Protein AF-A0A224YEG8-F1 (afdb_monomer)

Foldseek 3Di:
DVVVVVVVVVVVPPDPPPDDDFDWDWDFDPDPVRWIKIRRDPVDIDTDDDDLDDDQWDWDWDDDPPDIDIDIDGCPVVNVVNPD

Structure (mmCIF, N/CA/C/O backbone):
data_AF-A0A224YEG8-F1
#
_entry.id   AF-A0A224YEG8-F1
#
loop_
_atom_site.group_PDB
_atom_site.id
_atom_site.type_symbol
_atom_site.label_atom_id
_atom_site.label_alt_id
_atom_site.label_comp_id
_atom_site.label_asym_id
_atom_site.label_entity_id
_atom_site.label_seq_id
_atom_site.pdbx_PDB_ins_code
_atom_site.Cartn_x
_atom_site.Cartn_y
_atom_site.Cartn_z
_atom_site.occupancy
_atom_site.B_iso_or_equiv
_atom_site.auth_seq_id
_atom_site.auth_comp_id
_atom_site.auth_asym_id
_atom_site.auth_atom_id
_atom_site.pdbx_PDB_model_num
ATOM 1 N N . MET A 1 1 ? 39.917 -27.904 -9.996 1.00 61.66 1 MET A N 1
ATOM 2 C CA . MET A 1 1 ? 39.593 -27.052 -11.167 1.00 61.66 1 MET A CA 1
ATOM 3 C C . MET A 1 1 ? 38.100 -27.013 -11.519 1.00 61.66 1 MET A C 1
ATOM 5 O O . MET A 1 1 ? 37.620 -25.943 -11.847 1.00 61.66 1 MET A O 1
ATOM 9 N N . ARG A 1 2 ? 37.334 -28.116 -11.414 1.00 70.31 2 ARG A N 1
ATOM 10 C CA . ARG A 1 2 ? 35.884 -28.134 -11.733 1.00 70.31 2 ARG A CA 1
ATOM 11 C C . ARG A 1 2 ? 34.994 -27.299 -10.798 1.00 70.31 2 ARG A C 1
ATOM 13 O O . ARG A 1 2 ? 34.121 -26.593 -11.275 1.00 70.31 2 ARG A O 1
ATOM 20 N N . ILE A 1 3 ? 35.247 -27.333 -9.489 1.00 75.19 3 ILE A N 1
ATOM 21 C CA . ILE A 1 3 ? 34.458 -26.586 -8.485 1.00 75.19 3 ILE A CA 1
ATOM 22 C C . ILE A 1 3 ? 34.557 -25.070 -8.695 1.00 75.19 3 ILE A C 1
ATOM 24 O O . ILE A 1 3 ? 33.570 -24.358 -8.558 1.00 75.19 3 ILE A O 1
ATOM 28 N N . PHE A 1 4 ? 35.729 -24.590 -9.109 1.00 76.44 4 PHE A N 1
ATOM 29 C CA . PHE A 1 4 ? 35.959 -23.171 -9.376 1.00 76.44 4 PHE A CA 1
ATOM 30 C C . PHE A 1 4 ? 35.117 -22.663 -10.557 1.00 76.44 4 PHE A C 1
ATOM 32 O O . PHE A 1 4 ? 34.595 -21.557 -10.509 1.00 76.44 4 PHE A O 1
ATOM 39 N N . ILE A 1 5 ? 34.925 -23.500 -11.585 1.00 79.56 5 ILE A N 1
ATOM 40 C CA . ILE A 1 5 ? 34.082 -23.182 -12.748 1.00 79.56 5 ILE A CA 1
ATOM 41 C C . ILE A 1 5 ? 32.609 -23.090 -12.336 1.00 79.56 5 ILE A C 1
ATOM 43 O O . ILE A 1 5 ? 31.911 -22.189 -12.782 1.00 79.56 5 ILE A O 1
ATOM 47 N N . ILE A 1 6 ? 32.147 -23.981 -11.454 1.00 77.25 6 ILE A N 1
ATOM 48 C CA . ILE A 1 6 ? 30.757 -23.983 -10.976 1.00 77.25 6 ILE A CA 1
ATOM 49 C C . ILE A 1 6 ? 30.471 -22.713 -10.164 1.00 77.25 6 ILE A C 1
ATOM 51 O O . ILE A 1 6 ? 29.485 -22.032 -10.421 1.00 77.25 6 ILE A O 1
ATOM 55 N N . ILE A 1 7 ? 31.359 -22.345 -9.234 1.00 76.38 7 ILE A N 1
ATOM 56 C CA . ILE A 1 7 ? 31.203 -21.127 -8.422 1.00 76.38 7 ILE A CA 1
ATOM 57 C C . ILE A 1 7 ? 31.242 -19.869 -9.305 1.00 76.38 7 ILE A C 1
ATOM 59 O O . ILE A 1 7 ? 30.437 -18.960 -9.112 1.00 76.38 7 ILE A O 1
ATOM 63 N N . LEU A 1 8 ? 32.125 -19.835 -10.310 1.00 73.19 8 LEU A N 1
ATOM 64 C CA . LEU A 1 8 ? 32.204 -18.729 -11.265 1.00 73.19 8 LEU A CA 1
ATOM 65 C C . LEU A 1 8 ? 30.925 -18.595 -12.106 1.00 73.19 8 LEU A C 1
ATOM 67 O O . LEU A 1 8 ? 30.497 -17.481 -12.382 1.00 73.19 8 LEU A O 1
ATOM 71 N N . GLN A 1 9 ? 30.289 -19.710 -12.476 1.00 71.62 9 GLN A N 1
ATOM 72 C CA . GLN A 1 9 ? 29.001 -19.682 -13.168 1.00 71.62 9 GLN A CA 1
ATOM 73 C C . GLN A 1 9 ? 27.901 -19.103 -12.275 1.00 71.62 9 GLN A C 1
ATOM 75 O O . GLN A 1 9 ? 27.206 -18.196 -12.714 1.00 71.62 9 GLN A O 1
ATOM 80 N N . PHE A 1 10 ? 27.788 -19.535 -11.014 1.00 67.62 10 PHE A N 1
ATOM 81 C CA . PHE A 1 10 ? 26.789 -18.989 -10.083 1.00 67.62 10 PHE A CA 1
ATOM 82 C C . PHE A 1 10 ? 26.962 -17.487 -9.821 1.00 67.62 10 PHE A C 1
ATOM 84 O O . PHE A 1 10 ? 25.968 -16.773 -9.746 1.00 67.62 10 PHE A O 1
ATOM 91 N N . ALA A 1 11 ? 28.199 -16.989 -9.742 1.00 64.31 11 ALA A N 1
ATOM 92 C CA . ALA A 1 11 ? 28.464 -15.563 -9.545 1.00 64.31 11 ALA A CA 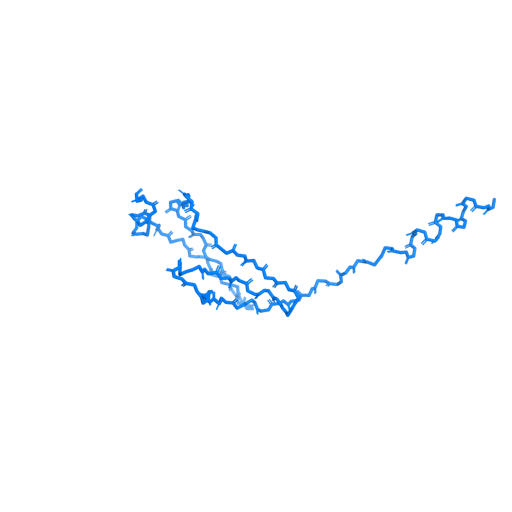1
ATOM 93 C C . ALA A 1 11 ? 28.039 -14.687 -10.742 1.00 64.31 11 ALA A C 1
ATOM 95 O O . ALA A 1 11 ? 27.717 -13.519 -10.551 1.00 64.31 11 ALA A O 1
ATOM 96 N N . LEU A 1 12 ? 28.012 -15.243 -11.959 1.00 61.56 12 LEU A N 1
ATOM 97 C CA . LEU A 1 12 ? 27.559 -14.545 -13.170 1.00 61.56 12 LEU A CA 1
ATOM 98 C C . LEU A 1 12 ? 26.031 -14.565 -13.353 1.00 61.56 12 LEU A C 1
ATOM 100 O O . LEU A 1 12 ? 25.523 -13.812 -14.176 1.00 61.56 12 LEU A O 1
ATOM 104 N N . TYR A 1 13 ? 25.304 -15.406 -12.608 1.00 63.75 13 TYR A N 1
ATOM 105 C CA . TYR A 1 13 ? 23.834 -15.479 -12.644 1.00 63.75 13 TYR A CA 1
ATOM 106 C C . TYR A 1 13 ? 23.143 -14.543 -11.644 1.00 63.75 13 TYR A C 1
ATOM 108 O O . TYR A 1 13 ? 21.918 -14.439 -11.660 1.00 63.75 13 TYR A O 1
ATOM 116 N N . SER A 1 14 ? 23.900 -13.861 -10.783 1.00 62.06 14 SER A N 1
ATOM 117 C CA . SER A 1 14 ? 23.354 -12.848 -9.881 1.00 62.06 14 SER A CA 1
ATOM 118 C C . SER A 1 14 ? 23.107 -11.547 -10.644 1.00 62.06 14 SER A C 1
ATOM 120 O O . SER A 1 14 ? 23.910 -10.619 -10.585 1.00 62.06 14 SER A O 1
ATOM 122 N N . ASP A 1 15 ? 22.000 -11.493 -11.380 1.00 62.50 15 ASP A N 1
ATOM 123 C CA . ASP A 1 15 ? 21.461 -10.245 -11.913 1.00 62.50 15 ASP A CA 1
ATOM 124 C C . ASP A 1 15 ? 20.662 -9.570 -10.792 1.00 62.50 15 ASP A C 1
ATOM 126 O O . ASP A 1 15 ? 19.586 -10.029 -10.405 1.00 62.50 15 ASP A O 1
ATOM 130 N N . ALA A 1 16 ? 21.233 -8.526 -10.191 1.00 66.31 16 ALA A N 1
ATOM 131 C CA . ALA A 1 16 ? 20.471 -7.656 -9.309 1.00 66.31 16 ALA A CA 1
ATOM 132 C C . ALA A 1 16 ? 19.538 -6.839 -10.206 1.00 66.31 16 ALA A C 1
ATOM 134 O O . ALA A 1 16 ? 19.981 -5.892 -10.861 1.00 66.31 16 ALA A O 1
ATOM 135 N N . GLU A 1 17 ? 18.272 -7.259 -10.286 1.00 67.38 17 GLU A N 1
ATOM 136 C CA . GLU A 1 17 ? 17.255 -6.568 -11.074 1.00 67.38 17 GLU A CA 1
ATOM 137 C C . GLU A 1 17 ? 17.251 -5.092 -10.662 1.00 67.38 17 GLU A C 1
ATOM 139 O O . GLU A 1 17 ? 17.090 -4.759 -9.488 1.00 67.38 17 GLU A O 1
ATOM 144 N N . LYS A 1 18 ? 17.554 -4.211 -11.623 1.00 70.00 18 LYS A N 1
ATOM 145 C CA . LYS A 1 18 ? 17.655 -2.770 -11.375 1.00 70.00 18 LYS A CA 1
ATOM 146 C C . LYS A 1 18 ? 16.350 -2.279 -10.769 1.00 70.00 18 LYS A C 1
ATOM 148 O O . LYS A 1 18 ? 15.292 -2.582 -11.312 1.00 70.00 18 LYS A O 1
ATOM 153 N N . ASP A 1 19 ? 16.441 -1.462 -9.725 1.00 70.06 19 ASP A N 1
ATOM 154 C CA . ASP A 1 19 ? 15.277 -0.802 -9.141 1.00 70.06 19 ASP A CA 1
ATOM 155 C C . ASP A 1 19 ? 14.505 -0.051 -10.237 1.00 70.06 19 ASP A C 1
ATOM 157 O O . ASP A 1 19 ? 14.987 0.927 -10.818 1.00 70.06 19 ASP A O 1
ATOM 161 N N . VAL A 1 20 ? 13.310 -0.547 -10.568 1.00 72.44 20 VAL A N 1
ATOM 162 C CA . VAL A 1 20 ? 12.437 0.065 -11.571 1.00 72.44 20 VAL A CA 1
ATOM 163 C C . VAL A 1 20 ? 11.498 1.024 -10.863 1.00 72.44 20 VAL A C 1
ATOM 165 O O . VAL A 1 20 ? 10.665 0.615 -10.052 1.00 72.44 20 VAL A O 1
ATOM 168 N N . PHE A 1 21 ? 11.586 2.305 -11.213 1.00 79.56 21 PHE A N 1
ATOM 169 C CA . PHE A 1 21 ? 10.592 3.275 -10.782 1.00 79.56 21 PHE A CA 1
ATOM 170 C C . PHE A 1 21 ? 9.282 3.019 -11.535 1.00 79.56 21 PHE A C 1
ATOM 172 O O . PHE A 1 21 ? 9.220 3.149 -12.760 1.00 79.56 21 PHE A O 1
ATOM 179 N N . VAL A 1 22 ? 8.237 2.634 -10.808 1.00 81.44 22 VAL A N 1
ATOM 180 C CA . VAL A 1 22 ? 6.903 2.390 -11.364 1.00 81.44 22 VAL A CA 1
ATOM 181 C C . VAL A 1 22 ? 5.914 3.424 -10.841 1.00 81.44 22 VAL A C 1
ATOM 183 O O . VAL A 1 22 ? 5.970 3.816 -9.679 1.00 81.44 22 VAL A O 1
ATOM 186 N N . TYR A 1 23 ? 4.990 3.850 -11.700 1.00 84.38 23 TYR A N 1
ATOM 187 C CA . TYR A 1 23 ? 3.898 4.752 -11.337 1.00 84.38 23 TYR A CA 1
ATOM 188 C C . TYR A 1 23 ? 2.607 3.938 -11.231 1.00 84.38 23 TYR A C 1
ATOM 190 O O . TYR A 1 23 ? 1.949 3.696 -12.250 1.00 84.38 23 TYR A O 1
ATOM 198 N N . PRO A 1 24 ? 2.255 3.454 -10.029 1.00 89.25 24 PRO A N 1
ATOM 199 C CA . PRO A 1 24 ? 1.120 2.569 -9.876 1.00 89.25 24 PRO A CA 1
ATOM 200 C C . PRO A 1 24 ? -0.197 3.295 -10.168 1.00 89.25 24 PRO A C 1
ATOM 202 O O . PRO A 1 24 ? -0.335 4.498 -9.962 1.00 89.25 24 PRO A O 1
ATOM 205 N N . THR A 1 25 ? -1.192 2.552 -10.645 1.00 91.94 25 THR A N 1
ATOM 206 C CA . THR A 1 25 ? -2.537 3.068 -10.931 1.00 91.94 25 THR A CA 1
ATOM 207 C C . THR A 1 25 ? -3.575 2.274 -10.150 1.00 91.94 25 THR A C 1
ATOM 209 O O . THR A 1 25 ? -3.543 1.042 -10.156 1.00 91.94 25 THR A O 1
ATOM 212 N N . ILE A 1 26 ? -4.513 2.968 -9.503 1.00 93.62 26 ILE A N 1
ATOM 213 C CA . ILE A 1 26 ? -5.670 2.336 -8.861 1.00 93.62 26 ILE A CA 1
ATOM 214 C C . ILE A 1 26 ? -6.738 2.082 -9.925 1.00 93.62 26 ILE A C 1
ATOM 216 O O . ILE A 1 26 ? -7.158 2.995 -10.633 1.00 93.62 26 ILE A O 1
ATOM 220 N N . LEU A 1 27 ? -7.175 0.833 -10.024 1.00 92.38 27 LEU A N 1
ATOM 221 C CA . LEU A 1 27 ? -8.231 0.359 -10.907 1.00 92.38 27 LEU A CA 1
ATOM 222 C C . LEU A 1 27 ? -9.377 -0.209 -10.067 1.00 92.38 27 LEU A C 1
ATOM 224 O O . LEU A 1 27 ? -9.171 -0.662 -8.941 1.00 92.38 27 LEU A O 1
ATOM 228 N N . GLN A 1 28 ? -10.582 -0.221 -10.631 1.00 90.81 28 GLN A N 1
ATOM 229 C CA . GLN A 1 28 ? -11.735 -0.886 -10.032 1.00 90.81 28 GLN A CA 1
ATOM 230 C C . GLN A 1 28 ? -12.063 -2.152 -10.822 1.00 90.81 28 GLN A C 1
ATOM 232 O O . GLN A 1 28 ? -12.161 -2.125 -12.052 1.00 90.81 28 GLN A O 1
ATOM 237 N N . GLU A 1 29 ? -12.235 -3.265 -10.115 1.00 88.75 29 GLU A N 1
ATOM 238 C CA . GLU A 1 29 ? -12.689 -4.509 -10.718 1.00 88.75 29 GLU A CA 1
ATOM 239 C C . GLU A 1 29 ? -14.125 -4.348 -11.231 1.00 88.75 29 GLU A C 1
ATOM 241 O O . GLU A 1 29 ? -14.998 -3.807 -10.549 1.00 88.75 29 GLU A O 1
ATOM 246 N N . ARG A 1 30 ? -14.396 -4.864 -12.435 1.00 86.31 30 ARG A N 1
ATOM 247 C CA . ARG A 1 30 ? -15.758 -4.943 -12.979 1.00 86.31 30 ARG A CA 1
ATOM 248 C C . ARG A 1 30 ? -16.492 -6.137 -12.368 1.00 86.31 30 ARG A C 1
ATOM 250 O O . ARG A 1 30 ? -16.704 -7.147 -13.028 1.00 86.31 30 ARG A O 1
ATOM 257 N N . SER A 1 31 ? -16.840 -6.003 -11.094 1.00 82.88 31 SER A N 1
ATOM 258 C CA . SER A 1 31 ? -17.578 -6.975 -10.286 1.00 82.88 31 SER A CA 1
ATOM 259 C C . SER A 1 31 ? -18.622 -6.253 -9.429 1.00 82.88 31 SER A C 1
ATOM 261 O O . SER A 1 31 ? -18.542 -5.041 -9.220 1.00 82.88 31 SER A O 1
ATOM 263 N N . THR A 1 32 ? -19.604 -6.988 -8.907 1.00 80.81 32 THR A N 1
ATOM 264 C CA . THR A 1 32 ? -20.599 -6.459 -7.961 1.00 80.81 32 THR A CA 1
ATOM 265 C C . THR A 1 32 ? -19.987 -6.063 -6.614 1.00 80.81 32 THR A C 1
ATOM 267 O O . THR A 1 32 ? -20.609 -5.324 -5.861 1.00 80.81 32 THR A O 1
ATOM 270 N N . GLU A 1 33 ? -18.770 -6.526 -6.311 1.00 77.31 33 GLU A N 1
ATOM 271 C CA . GLU A 1 33 ? -18.114 -6.355 -5.005 1.00 77.31 33 GLU A CA 1
ATOM 272 C C . GLU A 1 33 ? -17.236 -5.090 -4.888 1.00 77.31 33 GLU A C 1
ATOM 274 O O . GL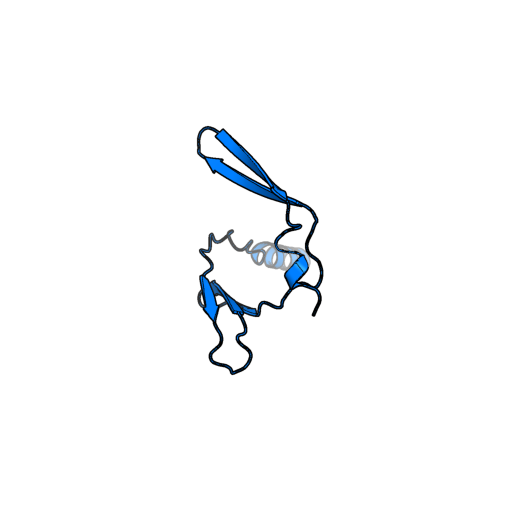U A 1 33 ? -16.582 -4.886 -3.870 1.00 77.31 33 GLU A O 1
ATOM 279 N N . THR A 1 34 ? -17.228 -4.190 -5.883 1.00 78.69 34 THR A N 1
ATOM 280 C CA . THR A 1 34 ? -16.483 -2.903 -5.856 1.00 78.69 34 THR A CA 1
ATOM 281 C C . THR A 1 34 ? -15.005 -3.019 -5.444 1.00 78.69 34 THR A C 1
ATOM 283 O O . THR A 1 34 ? -14.452 -2.108 -4.827 1.00 78.69 34 THR A O 1
ATOM 286 N N . LYS A 1 35 ? -14.345 -4.132 -5.782 1.00 86.81 35 LYS A N 1
ATOM 287 C CA . LYS A 1 35 ? -12.951 -4.381 -5.393 1.00 86.81 35 LYS A CA 1
ATOM 288 C C . LYS A 1 35 ? -11.992 -3.426 -6.094 1.00 86.81 35 LYS A C 1
ATOM 290 O O . LYS A 1 35 ? -12.174 -3.082 -7.265 1.00 86.81 35 LYS A O 1
ATOM 295 N N . LEU A 1 36 ? -10.959 -3.012 -5.366 1.00 90.81 36 LEU A N 1
ATOM 296 C CA . LEU A 1 36 ? -9.888 -2.168 -5.885 1.00 90.81 36 LEU A CA 1
ATOM 297 C C . LEU A 1 36 ? -8.671 -3.024 -6.233 1.00 90.81 36 LEU A C 1
ATOM 299 O O . LEU A 1 36 ? -8.334 -3.970 -5.526 1.00 90.81 36 LEU A O 1
ATOM 303 N N . VAL A 1 37 ? -7.998 -2.666 -7.320 1.00 91.81 37 VAL A N 1
ATOM 304 C CA . VAL A 1 37 ? -6.785 -3.328 -7.801 1.00 91.81 37 VAL A CA 1
ATOM 305 C C . VAL A 1 37 ? -5.716 -2.270 -8.026 1.00 91.81 37 VAL A C 1
ATOM 307 O O . VAL A 1 37 ? -5.938 -1.295 -8.739 1.00 91.81 37 VAL A O 1
ATOM 310 N N . LEU A 1 38 ? -4.540 -2.457 -7.440 1.00 93.19 38 LEU A N 1
ATOM 311 C CA . LEU A 1 38 ? -3.374 -1.619 -7.680 1.00 93.19 38 LEU A CA 1
ATOM 312 C C . LEU A 1 38 ? -2.525 -2.244 -8.787 1.00 93.19 38 LEU A C 1
ATOM 314 O O . LEU A 1 38 ? -1.886 -3.275 -8.584 1.00 93.19 38 LEU A O 1
ATOM 318 N N . ARG A 1 39 ? -2.493 -1.623 -9.965 1.00 92.62 39 ARG A N 1
ATOM 319 C CA . ARG A 1 39 ? -1.576 -2.019 -11.038 1.00 92.62 39 ARG A CA 1
ATOM 320 C C . ARG A 1 39 ? -0.234 -1.340 -10.813 1.00 92.62 39 ARG A C 1
ATOM 322 O O . ARG A 1 39 ? -0.164 -0.122 -10.938 1.00 92.62 39 ARG A O 1
ATOM 329 N N . LEU A 1 40 ? 0.816 -2.107 -10.517 1.00 89.81 40 LEU A N 1
ATOM 330 C CA . LEU A 1 40 ? 2.174 -1.562 -10.399 1.00 89.81 40 LEU A CA 1
ATOM 331 C C . LEU A 1 40 ? 2.789 -1.343 -11.785 1.00 89.81 40 LEU A C 1
ATOM 333 O O . LEU A 1 40 ? 3.370 -0.299 -12.045 1.00 89.81 40 LEU A O 1
ATOM 337 N N . ASN A 1 41 ? 2.620 -2.308 -12.690 1.00 87.06 41 ASN A N 1
ATOM 338 C CA . ASN A 1 41 ? 3.023 -2.230 -14.096 1.00 87.06 41 ASN A CA 1
ATOM 339 C C . ASN A 1 41 ? 2.182 -3.209 -14.939 1.00 87.06 41 ASN A C 1
ATOM 341 O O . ASN A 1 41 ? 1.258 -3.838 -14.424 1.00 87.06 41 ASN A O 1
ATOM 345 N N . ASP A 1 42 ? 2.500 -3.368 -16.225 1.00 86.00 42 ASP A N 1
ATOM 346 C CA . ASP A 1 42 ? 1.734 -4.227 -17.144 1.00 86.00 42 ASP A CA 1
ATOM 347 C C . ASP A 1 42 ? 1.770 -5.725 -16.799 1.00 86.00 42 ASP A C 1
ATOM 349 O O . ASP A 1 42 ? 0.961 -6.498 -17.306 1.00 86.00 42 ASP A O 1
ATOM 353 N N . LYS A 1 43 ? 2.704 -6.148 -15.943 1.00 87.94 43 LYS A N 1
ATOM 354 C CA . LYS A 1 43 ? 2.907 -7.547 -15.549 1.00 87.94 43 LYS A CA 1
ATOM 355 C C . LYS A 1 43 ? 2.438 -7.849 -14.129 1.00 87.94 43 LYS A C 1
ATOM 357 O O . LYS A 1 43 ? 2.307 -9.021 -13.788 1.00 87.94 43 LYS A O 1
ATOM 362 N N . PHE A 1 44 ? 2.223 -6.829 -13.298 1.00 88.81 44 PHE A N 1
ATOM 363 C CA . PHE A 1 44 ? 1.987 -7.018 -11.872 1.00 88.81 44 PHE A CA 1
ATOM 364 C C . PHE A 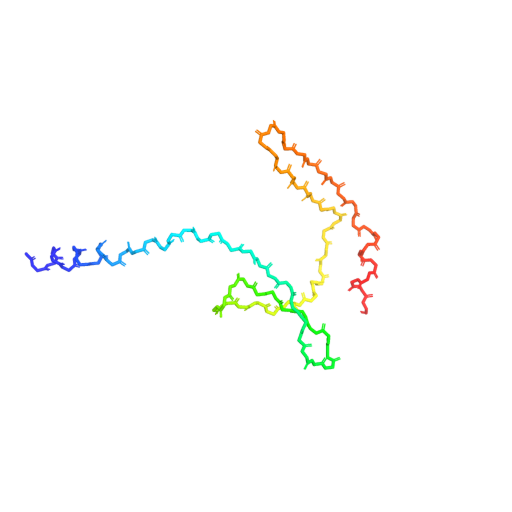1 44 ? 0.848 -6.151 -11.335 1.00 88.81 44 PHE A C 1
ATOM 366 O O . PHE A 1 44 ? 0.846 -4.920 -11.449 1.00 88.81 44 PHE A O 1
ATOM 373 N N . THR A 1 45 ? -0.100 -6.820 -10.682 1.00 92.31 45 THR A N 1
ATOM 374 C CA . THR A 1 45 ? -1.280 -6.232 -10.047 1.00 92.31 45 THR A CA 1
ATOM 375 C C . THR A 1 45 ? -1.459 -6.791 -8.641 1.00 92.31 45 THR A C 1
ATOM 377 O O . THR A 1 45 ? -1.259 -7.985 -8.425 1.00 92.31 45 THR A O 1
ATOM 380 N N . LEU A 1 46 ? -1.903 -5.952 -7.710 1.00 90.31 46 LEU A N 1
ATOM 381 C CA . LEU A 1 46 ? -2.272 -6.333 -6.350 1.00 90.31 46 LEU A CA 1
ATOM 382 C C . LEU A 1 46 ? -3.765 -6.100 -6.140 1.00 90.31 46 LEU A C 1
ATOM 384 O O . LEU A 1 46 ? -4.252 -4.994 -6.361 1.00 90.31 46 LEU A O 1
ATOM 388 N N . ASN A 1 47 ? -4.484 -7.117 -5.677 1.00 90.00 47 ASN A N 1
ATOM 389 C CA . ASN A 1 47 ? -5.858 -6.936 -5.219 1.00 90.00 47 ASN A CA 1
ATOM 390 C C . ASN A 1 47 ? -5.823 -6.282 -3.838 1.00 90.00 47 ASN A C 1
ATOM 392 O O . ASN A 1 47 ? -5.138 -6.768 -2.939 1.00 90.00 47 ASN A O 1
ATOM 396 N N . LEU A 1 48 ? -6.524 -5.164 -3.686 1.00 88.12 48 LEU A N 1
ATOM 397 C CA . LEU A 1 48 ? -6.57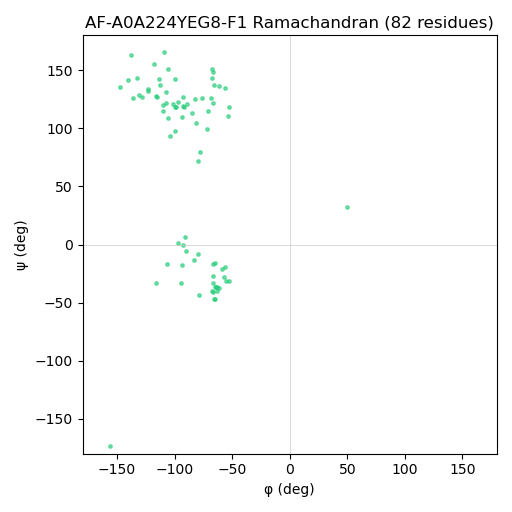7 -4.428 -2.434 1.00 88.12 48 LEU A CA 1
ATOM 398 C C . LEU A 1 48 ? -7.774 -4.901 -1.616 1.00 88.12 48 LEU A C 1
ATOM 400 O O . LEU A 1 48 ? -8.915 -4.864 -2.079 1.00 88.12 48 LEU A O 1
ATOM 404 N N . GLU A 1 49 ? -7.507 -5.284 -0.375 1.00 84.38 49 GLU A N 1
ATOM 405 C CA . GLU A 1 49 ? -8.533 -5.544 0.627 1.00 84.38 49 GLU A CA 1
ATOM 406 C C . GLU A 1 49 ? -8.572 -4.405 1.642 1.00 84.38 49 GLU A C 1
ATOM 408 O O . GLU A 1 49 ? -7.572 -3.725 1.897 1.00 84.38 49 GLU A O 1
ATOM 413 N N . ARG A 1 50 ? -9.750 -4.170 2.223 1.00 77.81 50 ARG A N 1
ATOM 414 C CA . ARG A 1 50 ? -9.884 -3.180 3.289 1.00 77.81 50 ARG A CA 1
ATOM 415 C C . ARG A 1 50 ? -9.105 -3.680 4.506 1.00 77.81 50 ARG A C 1
ATOM 417 O O . ARG A 1 50 ? -9.412 -4.742 5.035 1.00 77.81 50 ARG A O 1
ATOM 424 N N . SER A 1 51 ? -8.138 -2.890 4.969 1.00 77.81 51 SER A N 1
ATOM 425 C CA . SER A 1 51 ? -7.453 -3.174 6.233 1.00 77.81 51 SER A CA 1
ATOM 426 C C . SER A 1 51 ? -8.455 -3.152 7.386 1.00 77.81 51 SER A C 1
ATOM 428 O O . SER A 1 51 ? -9.265 -2.235 7.458 1.00 77.81 51 SER A O 1
ATOM 430 N N . SER A 1 52 ? -8.388 -4.114 8.306 1.00 76.38 52 SER A N 1
ATOM 431 C CA . SER A 1 52 ? -9.183 -4.099 9.544 1.00 76.38 52 SER A CA 1
ATOM 432 C C . SER A 1 52 ? -8.596 -3.178 10.620 1.00 76.38 52 SER A C 1
ATOM 434 O O . SER A 1 52 ? -9.214 -2.978 11.662 1.00 76.38 52 SER A O 1
ATOM 436 N N . VAL A 1 53 ? -7.392 -2.644 10.390 1.00 76.62 53 VAL A N 1
ATOM 437 C CA . VAL A 1 53 ? -6.661 -1.789 11.329 1.00 76.62 53 VAL A CA 1
ATOM 438 C C . VAL A 1 53 ? -6.168 -0.542 10.599 1.00 76.62 53 VAL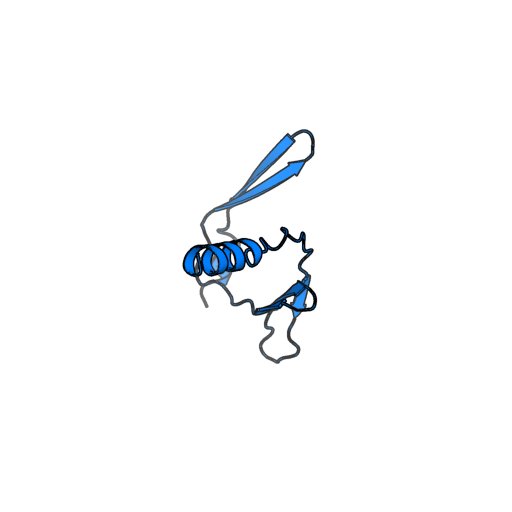 A C 1
ATOM 440 O O . VAL A 1 53 ? -5.518 -0.635 9.555 1.00 76.62 53 VAL A O 1
ATOM 443 N N . LEU A 1 54 ? -6.456 0.628 11.165 1.00 81.94 54 LEU A N 1
ATOM 444 C CA . LEU A 1 54 ? -5.897 1.912 10.756 1.00 81.94 54 LEU A CA 1
ATOM 445 C C . LEU A 1 54 ? -5.221 2.538 11.979 1.00 81.94 54 LEU A C 1
ATOM 447 O O . LEU A 1 54 ? -5.806 2.545 13.057 1.00 81.94 54 LEU A O 1
ATOM 451 N N . ALA A 1 55 ? -3.991 3.029 11.825 1.00 85.19 55 ALA A N 1
ATOM 452 C CA . ALA A 1 55 ? -3.279 3.703 12.910 1.00 85.19 55 ALA A CA 1
ATOM 453 C C . ALA A 1 55 ? -3.972 5.020 13.281 1.00 85.19 55 ALA A C 1
ATOM 455 O O . ALA A 1 55 ? -4.499 5.688 12.393 1.00 85.19 55 ALA A O 1
ATOM 456 N N . ASP A 1 56 ? -3.904 5.433 14.550 1.00 86.31 56 ASP A N 1
ATOM 457 C CA . ASP A 1 56 ? -4.514 6.682 15.044 1.00 86.31 56 ASP A CA 1
ATOM 458 C C . ASP A 1 56 ? -4.032 7.935 14.321 1.00 86.31 56 ASP A C 1
ATOM 460 O O . ASP A 1 56 ? -4.762 8.919 14.193 1.00 86.31 56 ASP A O 1
ATOM 464 N N . LYS A 1 57 ? -2.804 7.879 13.812 1.00 87.06 57 LYS A N 1
ATOM 465 C CA . LYS A 1 57 ? -2.188 8.964 13.072 1.00 87.06 57 LYS A CA 1
ATOM 466 C C . LYS A 1 57 ? -1.397 8.421 11.894 1.00 87.06 57 LYS A C 1
ATOM 468 O O . LYS A 1 57 ? -0.744 7.382 12.002 1.00 87.06 57 LYS A O 1
ATOM 473 N N . LEU A 1 58 ? -1.450 9.133 10.774 1.00 88.06 58 LEU A N 1
ATOM 474 C CA . LEU A 1 58 ? -0.645 8.857 9.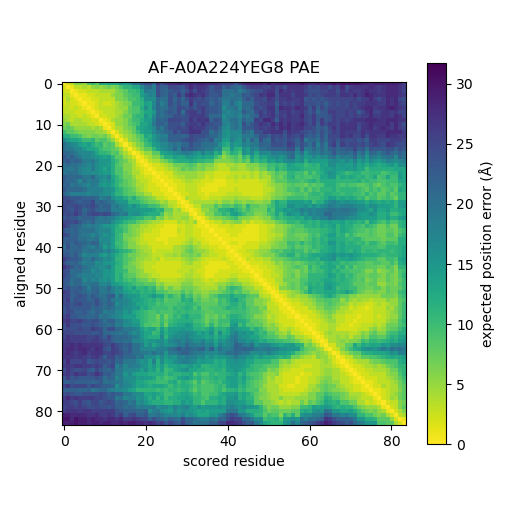588 1.00 88.06 58 LEU A CA 1
ATOM 475 C C . LEU A 1 58 ? 0.355 9.986 9.373 1.00 88.06 58 LEU A C 1
ATOM 477 O O . LEU A 1 58 ? 0.011 11.158 9.494 1.00 88.06 58 LEU A O 1
ATOM 481 N N . LEU A 1 59 ? 1.585 9.617 9.03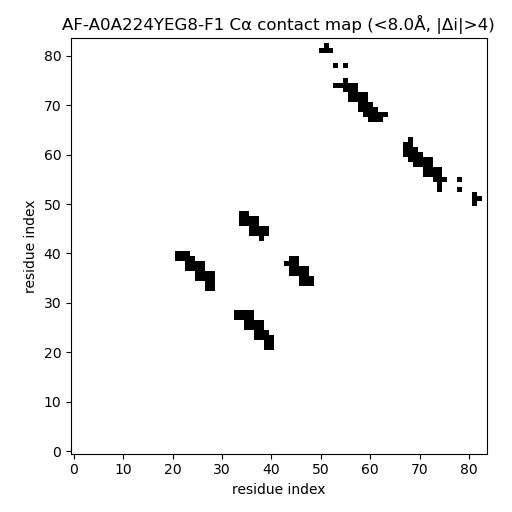1 1.00 87.12 59 LEU A N 1
ATOM 482 C CA . LEU A 1 59 ? 2.647 10.557 8.695 1.00 87.12 59 LEU A CA 1
ATOM 483 C C . LEU A 1 59 ? 2.764 10.656 7.176 1.00 87.12 59 LEU A C 1
ATOM 485 O O . LEU A 1 59 ? 3.081 9.669 6.511 1.00 87.12 59 LEU A O 1
ATOM 489 N N . PHE A 1 60 ? 2.532 11.847 6.638 1.00 85.88 60 PHE A N 1
ATOM 490 C CA . PHE A 1 60 ? 2.733 12.163 5.232 1.00 85.88 60 PHE A CA 1
ATOM 491 C C . PHE A 1 60 ? 4.038 12.930 5.080 1.00 85.88 60 PHE A C 1
ATOM 493 O O . PHE A 1 60 ? 4.218 13.995 5.666 1.00 85.88 60 PHE A O 1
ATOM 500 N N . VAL A 1 61 ? 4.957 12.376 4.291 1.00 85.06 61 VAL A N 1
ATOM 501 C CA . VAL A 1 61 ? 6.243 13.007 3.990 1.00 85.06 61 VAL A CA 1
ATOM 502 C C . VAL A 1 61 ? 6.227 13.441 2.534 1.00 85.06 61 VAL A C 1
ATOM 504 O O . VAL A 1 61 ? 6.170 12.607 1.632 1.00 85.06 61 VAL A O 1
ATOM 507 N N . THR A 1 62 ? 6.280 14.749 2.311 1.00 82.62 62 THR A N 1
ATOM 508 C CA . THR A 1 62 ? 6.443 15.341 0.983 1.00 82.62 62 THR A CA 1
ATOM 509 C C . THR A 1 62 ? 7.866 15.854 0.866 1.00 82.62 62 THR A C 1
ATOM 511 O O . THR A 1 62 ? 8.234 16.836 1.510 1.00 82.62 62 THR A O 1
ATOM 514 N N . THR A 1 63 ? 8.680 15.187 0.056 1.00 79.19 63 THR A N 1
ATOM 515 C CA . THR A 1 63 ? 10.058 15.609 -0.205 1.00 79.19 63 THR A CA 1
ATOM 516 C C . THR A 1 63 ? 10.082 16.497 -1.443 1.00 79.19 63 THR A C 1
ATOM 518 O O . THR A 1 63 ? 9.705 16.047 -2.523 1.00 79.19 63 THR A O 1
ATOM 521 N N . SER A 1 64 ? 10.525 17.746 -1.290 1.00 78.38 64 SER A N 1
ATOM 522 C CA . SER A 1 64 ? 10.952 18.600 -2.405 1.00 78.38 64 SER A CA 1
ATOM 523 C C . SER A 1 64 ? 12.470 18.787 -2.362 1.00 78.38 64 SER A C 1
ATOM 525 O O . SER A 1 64 ? 13.088 18.495 -1.336 1.00 78.38 64 SER A O 1
ATOM 527 N N . ASP A 1 65 ? 13.060 19.282 -3.452 1.00 78.69 65 ASP A N 1
ATOM 528 C CA . ASP A 1 65 ? 14.516 19.438 -3.613 1.00 78.69 65 ASP A CA 1
ATOM 529 C C . ASP A 1 65 ? 15.183 20.286 -2.508 1.00 78.69 65 ASP A C 1
ATOM 531 O O . ASP A 1 65 ? 16.389 20.181 -2.294 1.00 78.69 65 ASP A O 1
ATOM 535 N N . GLU A 1 66 ? 14.409 21.095 -1.777 1.00 74.19 66 GLU A N 1
ATOM 536 C CA . GLU A 1 66 ? 14.921 22.024 -0.763 1.00 74.19 66 GLU A CA 1
ATOM 537 C C . GLU A 1 66 ? 14.455 21.702 0.665 1.00 74.19 66 GLU A C 1
ATOM 539 O O . GLU A 1 66 ? 15.199 21.925 1.622 1.00 74.19 66 GLU A O 1
ATOM 544 N N . VAL A 1 67 ? 13.236 21.174 0.841 1.00 72.31 67 VAL A N 1
ATOM 545 C CA . VAL A 1 67 ? 12.639 20.927 2.166 1.00 72.31 67 VAL A CA 1
ATOM 546 C C . VAL A 1 67 ? 11.740 19.691 2.131 1.00 72.31 67 VAL A C 1
ATOM 548 O O . VAL A 1 67 ? 10.918 19.521 1.223 1.00 72.31 67 VAL A O 1
ATOM 551 N N . SER A 1 68 ? 11.874 18.841 3.154 1.00 77.56 68 SER A N 1
ATOM 552 C CA . SER A 1 68 ? 10.905 17.786 3.455 1.00 77.56 68 SER A CA 1
ATOM 553 C C . SER A 1 68 ? 9.825 18.329 4.391 1.00 77.56 68 SER A C 1
ATOM 555 O O . SER A 1 68 ? 10.111 18.813 5.486 1.00 77.56 68 SER A O 1
ATOM 557 N N . HIS A 1 69 ? 8.575 18.271 3.945 1.00 80.56 69 HIS A N 1
ATOM 558 C CA . HIS A 1 69 ? 7.413 18.617 4.752 1.00 80.56 69 HIS A CA 1
ATOM 559 C C . HIS A 1 69 ? 6.825 17.341 5.337 1.00 80.56 69 HIS A C 1
ATOM 561 O O . HIS A 1 69 ? 6.472 16.420 4.600 1.00 80.56 69 HIS A O 1
ATOM 567 N N . LEU A 1 70 ? 6.740 17.296 6.663 1.00 84.06 70 LEU A N 1
ATOM 568 C CA . LEU A 1 70 ? 6.129 16.201 7.397 1.00 84.06 70 LEU A CA 1
ATOM 569 C C . LEU A 1 70 ? 4.821 16.698 8.009 1.00 84.06 70 LEU A C 1
ATOM 571 O O . LEU A 1 70 ? 4.817 17.649 8.789 1.00 84.06 70 LEU A O 1
ATOM 575 N N . GLU A 1 71 ? 3.724 16.053 7.634 1.00 88.25 71 GLU A N 1
ATOM 576 C CA . GLU A 1 71 ? 2.387 16.321 8.151 1.00 88.25 71 GLU A CA 1
ATOM 577 C C . GLU A 1 71 ? 1.884 15.088 8.902 1.00 88.25 71 GLU A C 1
ATOM 579 O O . GLU A 1 71 ? 1.904 13.971 8.382 1.00 88.25 71 GLU A O 1
ATOM 584 N N . GLU A 1 72 ? 1.446 15.286 10.143 1.00 89.00 72 GLU A N 1
ATOM 585 C CA . GLU A 1 72 ? 0.792 14.251 10.936 1.00 89.00 72 GLU A CA 1
ATOM 586 C C . GLU A 1 72 ? -0.724 14.452 10.847 1.00 89.00 72 GLU A C 1
ATOM 588 O O . GLU A 1 72 ? -1.250 15.484 11.261 1.00 89.00 72 GLU A O 1
ATOM 593 N N . VAL A 1 73 ? -1.425 13.462 10.299 1.00 87.88 73 VAL A N 1
ATOM 594 C CA . VAL A 1 73 ? -2.873 13.502 10.080 1.00 87.88 73 VAL A CA 1
ATOM 595 C C . VAL A 1 73 ? -3.561 12.576 11.075 1.00 87.88 73 VAL A C 1
ATOM 597 O O . VAL A 1 73 ? -3.297 11.373 11.099 1.00 87.88 73 VAL A O 1
ATOM 600 N N . ASP A 1 74 ? -4.466 13.135 11.878 1.00 88.56 74 ASP A N 1
ATOM 601 C CA . ASP A 1 74 ? -5.349 12.382 12.773 1.00 88.56 74 ASP A CA 1
ATOM 602 C C . ASP A 1 74 ? -6.373 11.575 11.958 1.00 88.56 74 ASP A C 1
ATOM 604 O O . ASP A 1 74 ? -7.084 12.114 11.104 1.00 88.56 74 ASP A O 1
ATOM 608 N N . THR A 1 75 ? -6.451 10.267 12.204 1.00 87.00 75 THR A N 1
ATOM 609 C CA . THR A 1 75 ? -7.302 9.362 11.421 1.00 87.00 75 THR A CA 1
ATOM 610 C C . THR A 1 75 ? -8.658 9.073 12.054 1.00 87.00 75 THR A C 1
ATOM 612 O O . THR A 1 75 ? -9.452 8.333 11.464 1.00 87.00 75 THR A O 1
ATOM 615 N N . SER A 1 76 ? -8.976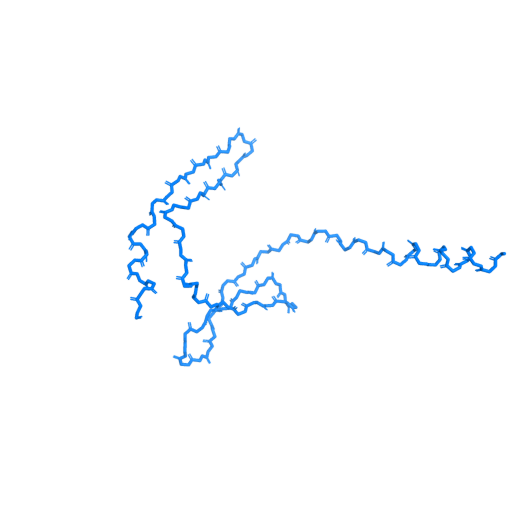 9.652 13.214 1.00 85.50 76 SER A N 1
ATOM 616 C CA . SER A 1 76 ? -10.210 9.370 13.963 1.00 85.50 76 SER A CA 1
ATOM 617 C C . SER A 1 76 ? -11.481 9.582 13.132 1.00 85.50 76 SER A C 1
ATOM 619 O O . SER A 1 76 ? -12.476 8.871 13.300 1.00 85.50 76 SER A O 1
ATOM 621 N N . ALA A 1 77 ? -11.452 10.522 12.181 1.00 80.12 77 ALA A N 1
ATOM 622 C CA . ALA A 1 77 ? -12.548 10.778 11.250 1.00 80.12 77 ALA A CA 1
ATOM 623 C C . ALA A 1 77 ? -12.799 9.612 10.275 1.00 80.12 77 ALA A C 1
ATOM 625 O O . ALA A 1 77 ? -13.944 9.359 9.899 1.00 80.12 77 ALA A O 1
ATOM 626 N N . ILE A 1 78 ? -11.748 8.890 9.883 1.00 78.88 78 ILE A N 1
ATOM 627 C CA . ILE A 1 78 ? -11.796 7.826 8.872 1.00 78.88 78 ILE A CA 1
ATOM 628 C C . ILE A 1 78 ? -11.973 6.457 9.542 1.00 78.88 78 ILE A C 1
ATOM 630 O O . ILE A 1 78 ? -12.684 5.608 9.002 1.00 78.88 78 ILE A O 1
ATOM 634 N N . GLN A 1 79 ? -11.418 6.272 10.749 1.00 72.44 79 GLN A N 1
ATOM 635 C CA . GLN A 1 79 ? -11.524 5.046 11.555 1.00 72.44 79 GLN A CA 1
ATOM 636 C C . GLN A 1 79 ? -12.972 4.568 11.768 1.00 72.44 79 GLN A C 1
ATOM 638 O O . GLN A 1 79 ? -13.239 3.368 11.786 1.00 72.44 79 GLN A O 1
ATOM 643 N N . LYS A 1 80 ? -13.935 5.495 11.828 1.00 68.12 80 LYS A N 1
ATOM 644 C CA . LYS A 1 80 ? -15.369 5.187 11.985 1.00 68.12 80 LYS A CA 1
ATOM 645 C C . LYS A 1 80 ? -15.944 4.303 10.871 1.00 68.12 80 LYS A C 1
ATOM 647 O O . LYS A 1 80 ? -16.965 3.665 11.084 1.00 68.12 80 LYS A O 1
ATOM 652 N N . ASN A 1 81 ? -15.297 4.248 9.706 1.00 65.44 81 ASN A N 1
ATOM 653 C CA . ASN A 1 81 ? -15.755 3.468 8.553 1.00 65.44 81 ASN A CA 1
ATOM 654 C C . ASN A 1 81 ? -15.163 2.045 8.493 1.00 65.44 81 ASN A C 1
ATOM 656 O O . ASN A 1 81 ? -15.461 1.301 7.555 1.00 65.44 81 ASN A O 1
ATOM 660 N N . PHE A 1 82 ? -14.306 1.666 9.449 1.00 61.94 82 PHE A N 1
ATOM 661 C CA . PHE A 1 82 ? -13.645 0.354 9.482 1.00 61.94 82 PHE A CA 1
ATOM 662 C C . PHE A 1 82 ? -14.390 -0.696 10.311 1.00 61.94 82 PHE A C 1
ATOM 664 O O . PHE A 1 82 ? -14.158 -1.884 10.110 1.00 61.94 82 PHE A O 1
ATOM 671 N N . VAL A 1 83 ? -15.304 -0.280 11.191 1.00 52.56 83 VAL A N 1
ATOM 672 C CA . VAL A 1 83 ? -16.155 -1.185 11.975 1.00 52.56 83 VAL A CA 1
ATOM 673 C C . VAL A 1 83 ? -17.522 -1.258 11.298 1.00 52.56 83 VAL A C 1
ATOM 675 O O . VAL A 1 83 ? -18.345 -0.358 11.456 1.00 52.56 83 VAL A O 1
ATOM 678 N N . SER A 1 84 ? -17.720 -2.305 10.495 1.00 51.59 84 SER A N 1
ATOM 679 C CA . SER A 1 84 ? -19.036 -2.752 10.022 1.00 51.59 84 SER A CA 1
ATOM 680 C C . SER A 1 84 ? -19.477 -3.978 10.801 1.00 51.59 84 SER A C 1
ATOM 682 O O . SER A 1 84 ? -18.594 -4.755 11.223 1.00 51.59 84 SER A O 1
#

Radius of gyration: 21.89 Å; Cα contacts (8 Å, |Δi|>4): 84; chains: 1; bounding box: 60×50×32 Å

Sequence (84 aa):
MRIFIIILQFALYSDAEKDVFVYPTILQERSTETKLVLRLNDKFTLNLERSSVLADKLLFVTTSDEVSHLEEVDTSAIQKNFVS

pLDDT: mean 79.62, std 9.87, range [51.59, 93.62]

Organism: NCBI:txid6019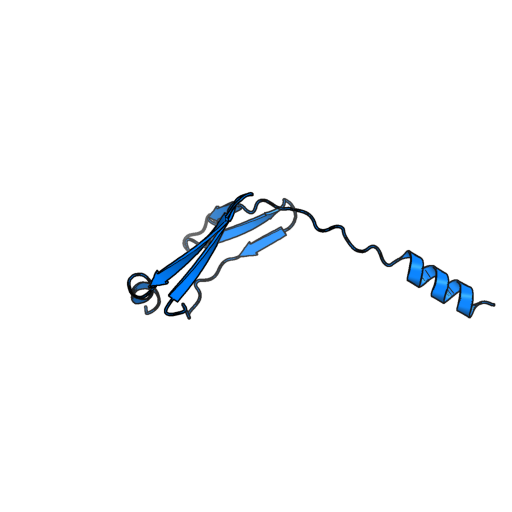1

Secondary structure (DSSP, 8-state):
-HHHHHHHHHHHS-----------EEEE-SSTT--EEEEEETTEEEEE---S---SEEEEEEE-SS-EEEEEEE-HHHHTTS--

Mean predicted aligned error: 12.81 Å

Solvent-accessible surface area (backbone atoms only — not comparable to full-atom values): 5595 Å² total; per-residue (Å²): 116,69,68,59,54,54,54,54,52,58,65,72,66,69,72,77,77,72,88,74,92,66,80,62,43,85,44,72,49,98,57,96,78,70,41,40,31,40,33,47,53,102,89,42,74,42,81,55,73,86,66,87,72,78,66,69,58,46,79,46,77,50,77,53,102,87,53,74,47,77,46,80,42,76,30,70,84,60,54,68,77,57,74,126